Protein AF-A0A7J7Y065-F1 (afdb_monomer)

Foldseek 3Di:
DVLLVLLLCCLPPLVLLVCLVVVQVVCCVVVVNDPVQPPRCSSDDPPPPDSVVVSVVSVVVVVPDPDDPVSVVVSVVSNVVSVVVVVVVVVVVVVVVVVVVVCCVPVVDDDCPVPDDLVPDPPDPPPDDDDDDDDDCPVVVVVVVVCPPPVNVVVVVVVVVVVVVVVVVVVD

Solvent-accessible surface area (backbone atoms only — not comparable to full-atom values): 10387 Å² total; per-residue (Å²): 108,80,58,52,49,52,19,48,49,48,59,49,55,56,45,46,64,70,44,18,69,59,51,38,54,50,48,29,62,77,70,69,41,58,90,90,36,67,97,42,56,90,43,57,59,90,92,50,94,47,53,68,60,50,52,51,52,52,51,52,57,60,69,67,55,95,68,57,69,74,57,54,52,50,28,53,54,43,28,51,51,47,52,51,53,52,50,52,54,52,53,52,51,51,51,52,52,53,50,54,56,49,50,44,69,74,67,69,54,77,79,79,81,82,78,65,67,66,88,72,42,95,81,57,77,74,80,86,81,84,90,82,91,81,88,75,94,49,74,66,60,56,52,52,60,53,56,68,34,70,75,47,44,53,53,51,54,53,50,51,52,50,50,53,51,52,50,55,60,73,76,105

Radius of gyration: 29.71 Å; Cα contacts (8 Å, |Δi|>4): 57; chains: 1; bounding box: 53×79×59 Å

Nearest PDB structures (foldseek):
  2qpp-assembly1_B  TM=9.972E-01  e=5.910E-10  Homo sapiens
  5uc9-assembly2_B  TM=1.003E+00  e=1.795E-09  Homo sapiens
  4g7l-assembly1_A  TM=9.722E-01  e=1.586E-06  Rattus norvegicus
  4mec-assembly5_E  TM=9.754E-01  e=1.681E-06  Rattus norvegicus
  5btq-assembly2_B  TM=9.591E-01  e=2.684E-06  Homo sapiens

Organism: Myotis myotis (NCBI:txid51298)

Mean predicted aligned error: 16.59 Å

Structure (mmCIF, N/CA/C/O backbone):
data_AF-A0A7J7Y065-F1
#
_entry.id   AF-A0A7J7Y065-F1
#
loop_
_atom_site.group_PDB
_atom_site.id
_atom_site.type_symbol
_atom_site.label_atom_id
_atom_site.label_alt_id
_atom_site.label_comp_id
_atom_site.label_asym_id
_atom_site.label_entity_id
_atom_site.label_seq_id
_atom_site.pdbx_PDB_ins_code
_atom_site.Cartn_x
_atom_site.Cartn_y
_atom_site.Cartn_z
_atom_site.occupancy
_atom_site.B_iso_or_equiv
_atom_site.auth_seq_id
_atom_site.auth_comp_id
_atom_site.auth_asym_id
_atom_site.auth_atom_id
_atom_site.pdbx_PDB_model_num
ATOM 1 N N . MET A 1 1 ? -3.553 -9.446 17.910 1.00 61.00 1 MET A N 1
ATOM 2 C CA . MET A 1 1 ? -3.435 -10.237 16.669 1.00 61.00 1 MET A CA 1
ATOM 3 C C . MET A 1 1 ? -4.481 -9.870 15.613 1.00 61.00 1 MET A C 1
ATOM 5 O O . MET A 1 1 ? -4.131 -9.108 14.726 1.00 61.00 1 MET A O 1
ATOM 9 N N . LEU A 1 2 ? -5.754 -10.307 15.683 1.00 72.25 2 LEU A N 1
ATOM 10 C CA . LEU A 1 2 ? -6.729 -10.015 14.602 1.00 72.25 2 LEU A CA 1
ATOM 11 C C . LEU A 1 2 ? -6.994 -8.504 14.406 1.00 72.25 2 LEU A C 1
ATOM 13 O O . LEU A 1 2 ? -7.224 -8.049 13.292 1.00 72.25 2 LEU A O 1
ATOM 17 N N . MET A 1 3 ? -6.921 -7.719 15.486 1.00 79.56 3 MET A N 1
ATOM 18 C CA . MET A 1 3 ? -7.194 -6.275 15.447 1.00 79.56 3 MET A CA 1
ATOM 19 C C . MET A 1 3 ? -5.999 -5.429 14.989 1.00 79.56 3 MET A C 1
ATOM 21 O O . MET A 1 3 ? -6.186 -4.379 14.390 1.00 79.56 3 MET A O 1
ATOM 25 N N . GLU A 1 4 ? -4.766 -5.886 15.193 1.00 85.06 4 GLU A N 1
ATOM 26 C CA . GLU A 1 4 ? -3.601 -5.220 14.590 1.00 85.06 4 GLU A CA 1
ATOM 27 C C . GLU A 1 4 ? -3.619 -5.438 13.075 1.00 85.06 4 GLU A C 1
ATOM 29 O O . GLU A 1 4 ? -3.376 -4.516 12.304 1.00 85.06 4 GLU A O 1
ATOM 34 N N . LEU A 1 5 ? -4.036 -6.628 12.631 1.00 93.00 5 LEU A N 1
ATOM 35 C CA . LEU A 1 5 ? -4.138 -6.943 11.211 1.00 93.00 5 LEU A CA 1
ATOM 36 C C . LEU A 1 5 ? -5.071 -5.987 10.453 1.00 93.00 5 LEU A C 1
ATOM 38 O O . LEU A 1 5 ? -4.740 -5.588 9.337 1.00 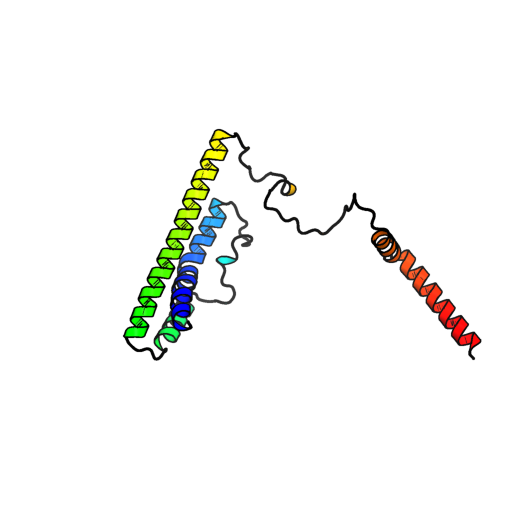93.00 5 LEU A O 1
ATOM 42 N N . VAL A 1 6 ? -6.205 -5.576 11.044 1.00 94.19 6 VAL A N 1
ATOM 43 C CA . VAL A 1 6 ? -7.111 -4.621 10.379 1.00 94.19 6 VAL A CA 1
ATOM 44 C C . VAL A 1 6 ? -6.475 -3.237 10.221 1.00 94.19 6 VAL A C 1
ATOM 46 O O . VAL A 1 6 ? -6.718 -2.587 9.206 1.00 94.19 6 VAL A O 1
ATOM 49 N N . ALA A 1 7 ? -5.623 -2.811 11.160 1.00 95.75 7 ALA A N 1
ATOM 50 C CA . ALA A 1 7 ? -4.886 -1.553 11.055 1.00 95.75 7 ALA A CA 1
ATOM 51 C C . ALA A 1 7 ? -3.918 -1.579 9.860 1.00 95.75 7 ALA A C 1
ATOM 53 O O . ALA A 1 7 ? -3.981 -0.713 8.988 1.00 95.75 7 ALA A O 1
ATOM 54 N N . HIS A 1 8 ? -3.098 -2.630 9.761 1.00 96.75 8 HIS A N 1
ATOM 55 C CA . HIS A 1 8 ? -2.152 -2.824 8.653 1.00 96.75 8 HIS A CA 1
ATOM 56 C C . HIS A 1 8 ? -2.859 -2.953 7.298 1.00 96.75 8 HIS A C 1
ATOM 58 O O . HIS A 1 8 ? -2.487 -2.284 6.329 1.00 96.75 8 HIS A O 1
ATOM 64 N N . ALA A 1 9 ? -3.919 -3.764 7.234 1.00 96.50 9 ALA A N 1
ATOM 65 C CA . ALA A 1 9 ? -4.708 -3.954 6.020 1.00 96.50 9 ALA A CA 1
ATOM 66 C C . ALA A 1 9 ? -5.377 -2.648 5.564 1.00 96.50 9 ALA A C 1
ATOM 68 O O . ALA A 1 9 ? -5.360 -2.333 4.374 1.00 96.50 9 ALA A O 1
ATOM 69 N N . TYR A 1 10 ? -5.932 -1.866 6.497 1.00 96.19 10 TYR A N 1
ATOM 70 C CA . TYR A 1 10 ? -6.530 -0.570 6.182 1.00 96.19 10 TYR A CA 1
ATOM 71 C C . TYR A 1 10 ? -5.487 0.403 5.625 1.00 96.19 10 TYR A C 1
ATOM 73 O O . TYR A 1 10 ? -5.705 0.963 4.550 1.00 96.19 10 TYR A O 1
ATOM 81 N N . THR A 1 11 ? -4.349 0.562 6.309 1.00 95.94 11 THR A N 1
ATOM 82 C CA . THR A 1 11 ? -3.275 1.478 5.897 1.00 95.94 11 THR A CA 1
ATOM 83 C C . THR A 1 11 ? -2.762 1.163 4.490 1.00 95.94 11 THR A C 1
ATOM 85 O O . THR A 1 11 ? -2.614 2.074 3.677 1.00 95.94 11 THR A O 1
ATOM 88 N N . ARG A 1 12 ? -2.549 -0.117 4.160 1.00 96.12 12 ARG A N 1
ATOM 89 C CA . ARG A 1 12 ? -2.058 -0.532 2.836 1.00 96.12 12 ARG A CA 1
ATOM 90 C C . ARG A 1 12 ? -3.146 -0.482 1.761 1.00 96.12 12 ARG A C 1
ATOM 92 O O . ARG A 1 12 ? -3.054 0.320 0.833 1.00 96.12 12 ARG A O 1
ATOM 99 N N . TYR A 1 13 ? -4.209 -1.276 1.894 1.00 96.44 13 TYR A N 1
ATOM 100 C CA . TYR A 1 13 ? -5.160 -1.481 0.795 1.00 96.44 13 TYR A CA 1
ATOM 101 C C . TYR A 1 13 ? -6.018 -0.252 0.492 1.00 96.44 13 TYR A C 1
ATOM 103 O O . TYR A 1 13 ? -6.337 0.004 -0.670 1.00 96.44 13 TYR A O 1
ATOM 111 N N . MET A 1 14 ? -6.383 0.551 1.500 1.00 95.44 14 MET A N 1
ATOM 112 C CA . MET A 1 14 ? -7.115 1.796 1.231 1.00 95.44 14 MET A CA 1
ATOM 113 C C . MET A 1 14 ? -6.220 2.849 0.573 1.00 95.44 14 MET A C 1
ATOM 115 O O . MET A 1 14 ? -6.722 3.662 -0.211 1.00 95.44 14 MET A O 1
ATOM 119 N N . GLY A 1 15 ? -4.915 2.821 0.861 1.00 93.50 15 GLY A N 1
ATOM 120 C CA . GLY A 1 15 ? -3.907 3.626 0.177 1.00 93.50 15 GLY A CA 1
ATOM 121 C C . GLY A 1 15 ? -3.764 3.213 -1.287 1.00 93.50 15 GLY A C 1
ATOM 122 O O . GLY A 1 15 ? -3.925 4.049 -2.181 1.00 93.50 15 GLY A O 1
ATOM 123 N N . ASP A 1 16 ? -3.581 1.917 -1.542 1.00 95.12 16 ASP A N 1
ATOM 124 C CA . ASP A 1 16 ? -3.392 1.387 -2.894 1.00 95.12 16 ASP A CA 1
ATOM 125 C C . ASP A 1 16 ? -4.619 1.656 -3.791 1.00 95.12 16 ASP A C 1
ATOM 127 O O . ASP A 1 16 ? -4.480 2.140 -4.916 1.00 95.12 16 ASP A O 1
ATOM 131 N N . LEU A 1 17 ? -5.840 1.481 -3.265 1.00 95.06 17 LEU A N 1
ATOM 132 C CA . LEU A 1 17 ? -7.092 1.811 -3.967 1.00 95.06 17 LEU A CA 1
ATOM 133 C C . LEU A 1 17 ? -7.326 3.317 -4.169 1.00 95.06 17 LEU A C 1
ATOM 135 O O . LEU A 1 17 ? -8.237 3.714 -4.900 1.00 95.06 17 LEU A O 1
ATOM 139 N N . SER A 1 18 ? -6.570 4.180 -3.491 1.00 89.44 18 SER A N 1
ATOM 140 C CA . SER A 1 18 ? -6.692 5.635 -3.631 1.00 89.44 18 SER A CA 1
ATOM 141 C C . SER A 1 18 ? -5.664 6.215 -4.600 1.00 89.44 18 SER A C 1
ATOM 143 O O . SER A 1 18 ? -6.014 7.103 -5.372 1.00 89.44 18 SER A O 1
ATOM 145 N N . GLY A 1 19 ? -4.429 5.708 -4.587 1.00 86.31 19 GLY A N 1
ATOM 146 C CA . GLY A 1 19 ? -3.323 6.245 -5.389 1.00 86.31 19 GLY A CA 1
ATOM 147 C C . GLY A 1 19 ? -2.862 5.367 -6.553 1.00 86.31 19 GLY A C 1
ATOM 148 O O . GLY A 1 19 ? -2.162 5.866 -7.435 1.00 86.31 19 GLY A O 1
ATOM 149 N N . GLY A 1 20 ? -3.251 4.087 -6.599 1.00 86.25 20 GLY A N 1
ATOM 150 C CA . GLY A 1 20 ? -2.654 3.096 -7.500 1.00 86.25 20 GLY A CA 1
ATOM 151 C C . GLY A 1 20 ? -2.701 3.491 -8.975 1.00 86.25 20 GLY A C 1
ATOM 152 O O . GLY A 1 20 ? -1.687 3.429 -9.662 1.00 86.25 20 GLY A O 1
ATOM 153 N N . GLN A 1 21 ? -3.830 4.015 -9.458 1.00 86.06 21 GLN A N 1
ATOM 154 C CA . GLN A 1 21 ? -3.966 4.418 -10.865 1.00 86.06 21 GLN A CA 1
ATOM 155 C C . GLN A 1 21 ? -3.073 5.605 -11.251 1.00 86.06 21 GLN A C 1
ATOM 157 O O . GLN A 1 21 ? -2.599 5.682 -12.385 1.00 86.06 21 GLN A O 1
ATOM 162 N N . VAL A 1 22 ? -2.829 6.531 -10.321 1.00 91.19 22 VAL A N 1
ATOM 163 C CA . VAL A 1 22 ? -1.914 7.657 -10.548 1.00 91.19 22 VAL A CA 1
ATOM 164 C C . VAL A 1 22 ? -0.476 7.147 -10.557 1.00 91.19 22 VAL A C 1
ATOM 166 O O . VAL A 1 22 ? 0.257 7.419 -11.507 1.00 91.19 22 VAL A O 1
ATOM 169 N N . LEU A 1 23 ? -0.096 6.347 -9.558 1.00 93.88 23 LEU A N 1
ATOM 170 C CA . LEU A 1 23 ? 1.251 5.782 -9.447 1.00 93.88 23 LEU A CA 1
ATOM 171 C C . LEU A 1 23 ? 1.601 4.875 -10.631 1.00 93.88 23 LEU A C 1
ATOM 173 O O . LEU A 1 23 ? 2.697 4.995 -11.171 1.00 93.88 23 LEU A O 1
ATOM 177 N N . LYS A 1 24 ? 0.653 4.063 -11.115 1.00 93.94 24 LYS A N 1
ATOM 178 C CA . LYS A 1 24 ? 0.801 3.263 -12.339 1.00 93.94 24 LYS A CA 1
ATOM 179 C C . LYS A 1 24 ? 1.231 4.126 -13.522 1.00 93.94 24 LYS A C 1
ATOM 181 O O . LYS A 1 24 ? 2.233 3.833 -14.168 1.00 93.94 24 LYS A O 1
ATOM 186 N N . LYS A 1 25 ? 0.496 5.211 -13.784 1.00 93.38 25 LYS A N 1
ATOM 187 C CA . LYS A 1 25 ? 0.773 6.118 -14.909 1.00 93.38 25 LYS A CA 1
ATOM 188 C C . LYS A 1 25 ? 2.117 6.826 -14.753 1.00 93.38 25 LYS A C 1
ATOM 190 O O . LYS A 1 25 ? 2.843 6.978 -15.734 1.00 93.38 25 LYS A O 1
ATOM 195 N N . VAL A 1 26 ? 2.452 7.248 -13.532 1.00 95.50 26 VAL A N 1
ATOM 196 C CA . VAL A 1 26 ? 3.744 7.877 -13.225 1.00 95.50 26 VAL A CA 1
ATOM 197 C C . VAL A 1 26 ? 4.888 6.898 -13.484 1.00 95.50 26 VAL A C 1
ATOM 199 O O . VAL A 1 26 ? 5.810 7.245 -14.218 1.00 95.50 26 VAL A O 1
ATOM 202 N N . ALA A 1 27 ? 4.799 5.669 -12.971 1.00 95.56 27 ALA A N 1
ATOM 203 C CA . ALA A 1 27 ? 5.811 4.635 -13.165 1.00 95.56 27 ALA A CA 1
ATOM 204 C C . ALA A 1 27 ? 5.972 4.263 -14.646 1.00 95.56 27 ALA A C 1
ATOM 206 O O . ALA A 1 27 ? 7.091 4.266 -15.156 1.00 95.56 27 ALA A O 1
ATOM 207 N N . GLN A 1 28 ? 4.865 4.032 -15.366 1.00 96.50 28 GLN A N 1
ATOM 208 C CA . GLN A 1 28 ? 4.902 3.729 -16.801 1.00 96.50 28 GLN A CA 1
ATOM 209 C C . GLN A 1 28 ? 5.611 4.822 -17.601 1.00 96.50 28 GLN A C 1
ATOM 211 O O . GLN A 1 28 ? 6.458 4.526 -18.442 1.00 96.50 28 GLN A O 1
ATOM 216 N N . ARG A 1 29 ? 5.315 6.093 -17.309 1.00 95.88 29 ARG A N 1
ATOM 217 C CA . ARG A 1 29 ? 5.946 7.229 -17.987 1.00 95.88 29 ARG A CA 1
ATOM 218 C C . ARG A 1 29 ? 7.422 7.380 -17.618 1.00 95.88 29 ARG A C 1
ATOM 220 O O . ARG A 1 29 ? 8.246 7.536 -18.515 1.00 95.88 29 ARG A O 1
ATOM 227 N N . ALA A 1 30 ? 7.747 7.377 -16.327 1.00 96.38 30 ALA A N 1
ATOM 228 C CA . ALA A 1 30 ? 9.101 7.634 -15.839 1.00 96.38 30 ALA A CA 1
ATOM 229 C C . ALA A 1 30 ? 10.084 6.533 -16.262 1.00 96.38 30 ALA A C 1
ATOM 231 O O . ALA A 1 30 ? 11.214 6.826 -16.644 1.00 96.38 30 ALA A O 1
ATOM 232 N N . LEU A 1 31 ? 9.626 5.278 -16.253 1.00 95.69 31 LEU A N 1
ATOM 233 C CA . LEU A 1 31 ? 10.444 4.097 -16.536 1.00 95.69 31 LEU A CA 1
ATOM 234 C C . LEU A 1 31 ? 10.251 3.548 -17.959 1.00 95.69 31 LEU A C 1
ATOM 236 O O . LEU A 1 31 ? 10.826 2.518 -18.296 1.00 95.69 31 LEU A O 1
ATOM 240 N N . LYS A 1 32 ? 9.460 4.228 -18.804 1.00 95.62 32 LYS A N 1
ATOM 241 C CA . LYS A 1 32 ? 9.130 3.816 -20.184 1.00 95.62 32 LYS A CA 1
ATOM 242 C C . LYS A 1 32 ? 8.567 2.387 -20.271 1.00 95.62 32 LYS A C 1
ATOM 244 O O . LYS A 1 32 ? 8.910 1.638 -21.185 1.00 95.62 32 LYS A O 1
ATOM 249 N N . LEU A 1 33 ? 7.715 2.007 -19.318 1.00 95.88 33 LEU A N 1
ATOM 250 C CA . LEU A 1 33 ? 7.098 0.678 -19.296 1.00 95.88 33 LEU A CA 1
ATOM 251 C C . LEU A 1 33 ? 5.947 0.582 -20.311 1.00 95.88 33 LEU A C 1
ATOM 253 O O . LEU A 1 33 ? 5.313 1.600 -20.616 1.00 95.88 33 LEU A O 1
ATOM 257 N N . PRO A 1 34 ? 5.640 -0.629 -20.811 1.00 93.38 34 PRO A N 1
ATOM 258 C CA . PRO A 1 34 ? 4.548 -0.836 -21.752 1.00 93.38 34 PRO A CA 1
ATOM 259 C C . PRO A 1 34 ? 3.187 -0.387 -21.200 1.00 93.38 34 PRO A C 1
ATOM 261 O O . PRO A 1 34 ? 2.874 -0.541 -20.013 1.00 93.38 34 PRO A O 1
ATOM 264 N N . SER A 1 35 ? 2.337 0.135 -22.087 1.00 90.94 35 SER A N 1
ATOM 265 C CA . SER A 1 35 ? 0.959 0.528 -21.758 1.00 90.94 35 SER A CA 1
ATOM 266 C C . SER A 1 35 ? 0.058 -0.667 -21.434 1.00 90.94 35 SER A C 1
ATOM 268 O O . SER A 1 35 ? -0.942 -0.499 -20.738 1.00 90.94 35 SER A O 1
ATOM 270 N N . THR A 1 36 ? 0.443 -1.861 -21.884 1.00 92.00 36 THR A N 1
ATOM 271 C CA . THR A 1 36 ? -0.192 -3.160 -21.627 1.00 92.00 36 THR A CA 1
ATOM 272 C C . THR A 1 36 ? -0.184 -3.559 -20.143 1.00 92.00 36 THR A C 1
ATOM 274 O O . THR A 1 36 ? -1.038 -4.332 -19.721 1.00 92.00 36 THR A O 1
ATOM 277 N N . GLY A 1 37 ? 0.669 -2.941 -19.312 1.00 89.50 37 GLY A N 1
ATOM 278 C CA . GLY A 1 37 ? 0.628 -3.055 -17.847 1.00 89.50 37 GLY A CA 1
ATOM 279 C C . GLY A 1 37 ? 1.710 -3.943 -17.230 1.00 89.50 37 GLY A C 1
ATOM 280 O O . GLY A 1 37 ? 1.824 -3.993 -16.002 1.00 89.50 37 GLY A O 1
ATOM 281 N N . GLU A 1 38 ? 2.547 -4.589 -18.041 1.00 94.44 38 GLU A N 1
ATOM 282 C CA . GLU A 1 38 ? 3.699 -5.359 -17.576 1.00 94.44 38 GLU A CA 1
ATOM 283 C C . GLU A 1 38 ? 4.605 -4.491 -16.690 1.00 94.44 38 GLU A C 1
ATOM 285 O O . GLU A 1 38 ? 4.866 -3.320 -16.970 1.00 94.44 38 GLU A O 1
ATOM 290 N N . GLY A 1 39 ? 5.046 -5.057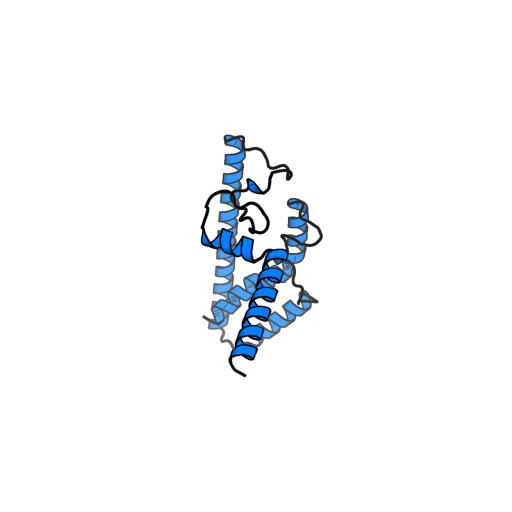 -15.566 1.00 94.44 39 GLY A N 1
ATOM 291 C CA . GLY A 1 39 ? 5.842 -4.340 -14.565 1.00 94.44 39 GLY A CA 1
ATOM 292 C C . GLY A 1 39 ? 5.049 -3.404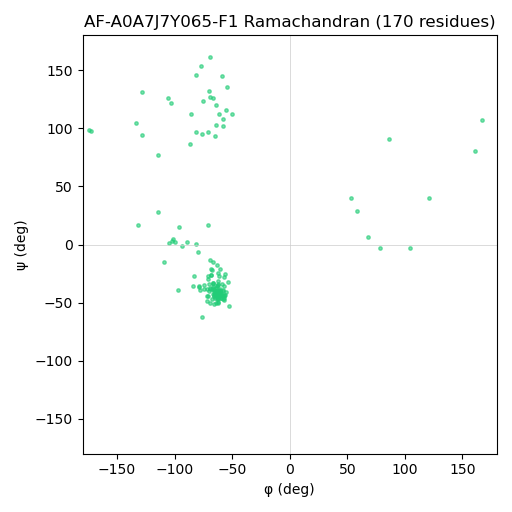 -13.644 1.00 94.44 39 GLY A C 1
ATOM 293 O O . GLY A 1 39 ? 5.633 -2.848 -12.722 1.00 94.44 39 GLY A O 1
ATOM 294 N N . THR A 1 40 ? 3.730 -3.241 -13.832 1.00 96.31 40 THR A N 1
ATOM 295 C CA . THR A 1 40 ? 2.888 -2.363 -12.984 1.00 96.31 40 THR A CA 1
ATOM 296 C C . THR A 1 40 ? 1.592 -3.011 -12.487 1.00 96.31 40 THR A C 1
ATOM 298 O O . THR A 1 40 ? 0.698 -2.314 -12.004 1.00 96.31 40 THR A O 1
ATOM 301 N N . GLN A 1 41 ? 1.492 -4.344 -12.549 1.00 95.50 41 GLN A N 1
ATOM 302 C CA . GLN A 1 41 ? 0.276 -5.079 -12.170 1.00 95.50 41 GLN A CA 1
ATOM 303 C C . GLN A 1 41 ? -0.114 -4.924 -10.699 1.00 95.50 41 GLN A C 1
ATOM 305 O O . GLN A 1 41 ? -1.292 -4.995 -10.375 1.00 95.50 41 GLN A O 1
ATOM 310 N N . PHE A 1 42 ? 0.842 -4.610 -9.820 1.00 95.94 42 PHE A N 1
ATOM 311 C CA . PHE A 1 42 ? 0.560 -4.273 -8.422 1.00 95.94 42 PHE A CA 1
ATOM 312 C C . PHE A 1 42 ? -0.482 -3.145 -8.269 1.00 95.94 42 PHE A C 1
ATOM 314 O O . PHE A 1 42 ? -1.267 -3.141 -7.328 1.00 95.94 42 PHE A O 1
ATOM 321 N N . TYR A 1 43 ? -0.523 -2.199 -9.210 1.00 95.19 43 TYR A N 1
ATOM 322 C CA . TYR A 1 43 ? -1.456 -1.072 -9.178 1.00 95.19 43 TYR A CA 1
ATOM 323 C C . TYR A 1 43 ? -2.801 -1.354 -9.872 1.00 95.19 43 TYR A C 1
ATOM 325 O O . TYR A 1 43 ? -3.632 -0.447 -9.992 1.00 95.19 43 TYR A O 1
ATOM 333 N N . LEU A 1 44 ? -3.006 -2.571 -10.386 1.00 91.88 44 LEU A N 1
ATOM 334 C CA . LEU A 1 44 ? -4.213 -2.978 -11.096 1.00 91.88 44 LEU A CA 1
ATOM 335 C C . LEU A 1 44 ? -5.068 -3.901 -10.217 1.00 91.88 44 LEU A C 1
ATOM 337 O O . LEU A 1 44 ? -4.612 -4.937 -9.749 1.00 91.88 44 LEU A O 1
ATOM 341 N N . PHE A 1 45 ? -6.336 -3.531 -10.038 1.00 94.19 45 PHE A N 1
ATOM 342 C CA . PHE A 1 45 ? -7.310 -4.291 -9.255 1.00 94.19 45 PHE A CA 1
ATOM 343 C C . PHE A 1 45 ? -8.411 -4.823 -10.176 1.00 94.19 45 PHE A C 1
ATOM 345 O O . PHE A 1 45 ? -9.499 -4.261 -10.229 1.00 94.19 45 PHE A O 1
ATOM 352 N N . GLU A 1 46 ? -8.120 -5.889 -10.924 1.00 93.19 46 GLU A N 1
ATOM 353 C CA . GLU A 1 46 ? -9.028 -6.436 -11.954 1.00 93.19 46 GLU A CA 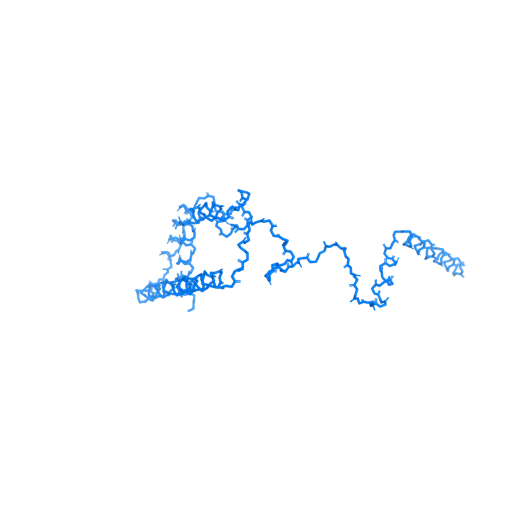1
ATOM 354 C C . GLU A 1 46 ? -10.374 -6.912 -11.391 1.00 93.19 46 GLU A C 1
ATOM 356 O O . GLU A 1 46 ? -11.384 -6.867 -12.079 1.00 93.19 46 GLU A O 1
ATOM 361 N N . ASN A 1 47 ? -10.396 -7.302 -10.115 1.00 95.62 47 ASN A N 1
ATOM 362 C CA . ASN A 1 47 ? -11.591 -7.787 -9.421 1.00 95.62 47 ASN A CA 1
ATOM 363 C C . ASN A 1 47 ? -12.308 -6.690 -8.611 1.00 95.62 47 ASN A C 1
ATOM 365 O O . ASN A 1 47 ? -13.097 -6.996 -7.715 1.00 95.62 47 ASN A O 1
ATOM 369 N N . VAL A 1 48 ? -11.992 -5.413 -8.855 1.00 94.88 48 VAL A N 1
ATOM 370 C CA . VAL A 1 48 ? -12.620 -4.266 -8.187 1.00 94.88 48 VAL A CA 1
ATOM 371 C C . VAL A 1 48 ? -13.110 -3.274 -9.237 1.00 94.88 48 VAL A C 1
ATOM 373 O O . VAL A 1 48 ? -12.376 -2.382 -9.656 1.00 94.88 48 VAL A O 1
ATOM 376 N N . ASP A 1 49 ? -14.386 -3.388 -9.608 1.00 93.62 49 ASP A N 1
ATOM 377 C CA . ASP A 1 49 ? -14.994 -2.563 -10.663 1.00 93.62 49 ASP A CA 1
ATOM 378 C C . ASP A 1 49 ? -14.979 -1.064 -10.334 1.00 93.62 49 ASP A C 1
ATOM 380 O O . ASP A 1 49 ? -14.686 -0.215 -11.176 1.00 93.62 49 ASP A O 1
ATOM 384 N N . ASN A 1 50 ? -15.303 -0.717 -9.084 1.00 94.50 50 ASN A N 1
ATOM 385 C CA . ASN A 1 50 ? -15.346 0.664 -8.620 1.00 94.50 50 ASN A CA 1
ATOM 386 C C . ASN A 1 50 ? -14.625 0.814 -7.277 1.00 94.50 50 ASN A C 1
ATOM 388 O O . ASN A 1 50 ? -15.156 0.486 -6.213 1.00 94.50 50 ASN A O 1
ATOM 392 N N . ALA A 1 51 ? -13.419 1.385 -7.322 1.00 93.62 51 ALA A N 1
ATOM 393 C CA . ALA A 1 51 ? -12.581 1.577 -6.142 1.00 93.62 51 ALA A CA 1
ATOM 394 C C . ALA A 1 51 ? -13.250 2.437 -5.055 1.00 93.62 51 ALA A C 1
ATOM 396 O O . ALA A 1 51 ? -13.045 2.207 -3.864 1.00 93.62 51 ALA A O 1
ATOM 397 N N . GLN A 1 52 ? -14.058 3.435 -5.425 1.00 94.50 52 GLN A N 1
ATOM 398 C CA . GLN A 1 52 ? -14.723 4.293 -4.445 1.00 94.50 52 GLN A CA 1
ATOM 399 C C . GLN A 1 52 ? -15.839 3.550 -3.708 1.00 94.50 52 GLN A C 1
ATOM 401 O O . GLN A 1 52 ? -15.896 3.625 -2.478 1.00 94.50 52 GLN A O 1
ATOM 406 N N . GLN A 1 53 ? -16.663 2.793 -4.434 1.00 97.06 53 GLN A N 1
ATOM 407 C CA . GLN A 1 53 ? -17.697 1.946 -3.837 1.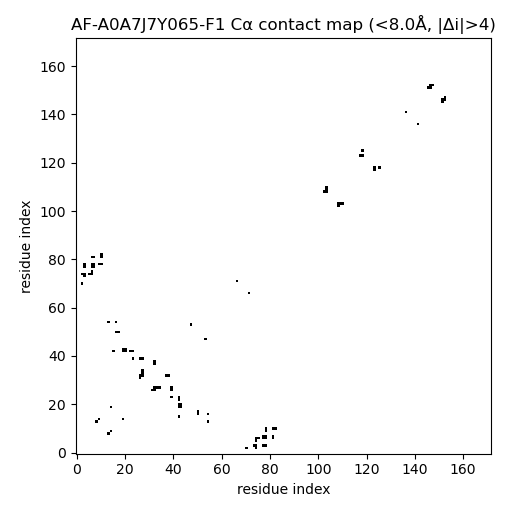00 97.06 53 GLN A CA 1
ATOM 408 C C . GLN A 1 53 ? -17.073 0.855 -2.960 1.00 97.06 53 GLN A C 1
ATOM 410 O O . GLN A 1 53 ? -17.509 0.656 -1.827 1.00 97.06 53 GLN A O 1
ATOM 415 N N . PHE A 1 54 ? -15.988 0.220 -3.414 1.00 97.06 54 PHE A N 1
ATOM 416 C CA . PHE A 1 54 ? -15.287 -0.789 -2.619 1.00 97.06 54 PHE A CA 1
ATOM 417 C C . PHE A 1 54 ? -14.711 -0.210 -1.320 1.00 97.06 54 PHE A C 1
ATOM 419 O O . PHE A 1 54 ? -14.868 -0.802 -0.255 1.00 97.06 54 PHE A O 1
ATOM 426 N N . LYS A 1 55 ? -14.111 0.989 -1.358 1.00 96.06 55 LYS A N 1
ATOM 427 C CA . LYS A 1 55 ? -13.631 1.676 -0.144 1.00 96.06 55 LYS A CA 1
ATOM 428 C C . LYS A 1 55 ? -14.765 1.989 0.834 1.00 96.06 55 LYS A C 1
ATOM 430 O O . LYS A 1 55 ? -14.581 1.867 2.043 1.00 96.06 55 LYS A O 1
ATOM 435 N N . GLN A 1 56 ? -15.930 2.407 0.338 1.00 97.69 56 GLN A N 1
ATOM 436 C CA . GLN A 1 56 ? -17.105 2.637 1.185 1.00 97.69 56 GLN A CA 1
ATOM 437 C C . GLN A 1 56 ? -17.591 1.331 1.822 1.00 97.69 56 GLN A C 1
ATOM 439 O O . GLN A 1 56 ? -17.795 1.288 3.035 1.00 97.69 56 GLN A O 1
ATOM 444 N N . PHE A 1 57 ? -17.691 0.261 1.032 1.00 97.38 57 PHE A N 1
ATOM 445 C CA . PHE A 1 57 ? -18.035 -1.074 1.513 1.00 97.38 57 PHE A CA 1
ATOM 446 C C . PHE A 1 57 ? -17.060 -1.566 2.593 1.00 97.38 57 PHE A C 1
ATOM 448 O O . PHE A 1 57 ? -17.489 -1.993 3.664 1.00 97.38 57 PHE A O 1
ATOM 455 N N . TYR A 1 58 ? -15.753 -1.438 2.358 1.00 97.31 58 TYR A N 1
ATOM 456 C CA . TYR A 1 58 ? -14.716 -1.844 3.305 1.00 97.31 58 TYR A CA 1
ATOM 457 C C . TYR A 1 58 ? -14.834 -1.090 4.639 1.00 97.31 58 TYR A C 1
ATOM 459 O O . TYR A 1 58 ? -14.841 -1.705 5.706 1.00 97.31 58 TYR A O 1
ATOM 467 N N . ARG A 1 59 ? -15.020 0.238 4.595 1.00 96.75 59 ARG A N 1
ATOM 468 C CA . ARG A 1 59 ? -15.241 1.059 5.801 1.00 96.75 59 ARG A CA 1
ATOM 469 C C . ARG A 1 59 ? -16.506 0.657 6.553 1.00 96.75 59 ARG A C 1
ATOM 471 O O . ARG A 1 59 ? -16.476 0.576 7.775 1.00 96.75 59 ARG A O 1
ATOM 478 N N . ALA A 1 60 ? -17.598 0.373 5.844 1.00 97.62 60 ALA A N 1
ATOM 479 C CA . ALA A 1 60 ? -18.832 -0.090 6.471 1.00 97.62 60 ALA A CA 1
ATOM 480 C C . ALA A 1 60 ? -18.627 -1.425 7.209 1.00 97.62 60 ALA A C 1
ATOM 482 O O . ALA A 1 60 ? -19.092 -1.577 8.336 1.00 97.62 60 ALA A O 1
ATOM 483 N N . ARG A 1 61 ? -17.873 -2.366 6.620 1.00 96.12 61 ARG A N 1
ATOM 484 C CA . ARG A 1 61 ? -17.526 -3.643 7.267 1.00 96.12 61 ARG A CA 1
ATOM 485 C C . ARG A 1 61 ? -16.657 -3.460 8.506 1.00 96.12 61 ARG A C 1
ATOM 487 O O . ARG A 1 61 ? -16.922 -4.103 9.514 1.00 96.12 61 ARG A O 1
ATOM 494 N N . MET A 1 62 ? -15.675 -2.563 8.457 1.00 94.50 62 MET A N 1
ATOM 495 C CA . MET A 1 62 ? -14.868 -2.228 9.634 1.00 94.50 62 MET A CA 1
ATOM 496 C C . MET A 1 62 ? -15.700 -1.593 10.750 1.00 94.50 62 MET A C 1
ATOM 498 O O . MET A 1 62 ? -15.551 -1.960 11.910 1.00 94.50 62 MET A O 1
ATOM 502 N N . ASN A 1 63 ? -16.599 -0.671 10.404 1.00 94.81 63 ASN A N 1
ATOM 503 C CA . ASN A 1 63 ? -17.454 0.008 11.378 1.00 94.81 63 ASN A CA 1
ATOM 504 C C . ASN A 1 63 ? -18.478 -0.928 12.037 1.00 94.81 63 ASN A C 1
ATOM 506 O O . ASN A 1 63 ? -18.958 -0.618 13.123 1.00 94.81 63 ASN A O 1
ATOM 510 N N . ALA A 1 64 ? -18.807 -2.053 11.398 1.00 95.69 64 ALA A N 1
ATOM 511 C CA . ALA A 1 64 ? -19.703 -3.071 11.941 1.00 95.69 64 ALA A CA 1
ATOM 512 C C . ALA A 1 64 ? -19.030 -4.005 12.966 1.00 95.69 64 ALA A C 1
ATOM 514 O O . ALA A 1 64 ? -19.711 -4.839 13.559 1.00 95.69 64 ALA A O 1
ATOM 515 N N . LEU A 1 65 ? -17.710 -3.901 13.170 1.00 91.62 65 LEU A N 1
ATOM 516 C CA . LEU A 1 65 ? -17.010 -4.670 14.197 1.00 91.62 65 LEU A CA 1
ATOM 517 C C . LEU A 1 65 ? -17.419 -4.180 15.592 1.00 91.62 65 LEU A C 1
ATOM 519 O O . LEU A 1 65 ? -17.300 -2.992 15.905 1.00 91.62 65 LEU A O 1
ATOM 523 N N . ASP A 1 66 ? -17.848 -5.109 16.444 1.00 93.50 66 ASP A N 1
ATOM 524 C CA . ASP A 1 66 ? -18.175 -4.817 17.837 1.00 93.50 66 ASP A CA 1
ATOM 525 C C . ASP A 1 66 ? -16.891 -4.648 18.662 1.00 93.50 66 ASP A C 1
ATOM 527 O O . ASP A 1 66 ? -16.249 -5.613 19.081 1.00 93.50 66 ASP A O 1
ATOM 531 N N . LEU A 1 67 ? -16.464 -3.393 18.817 1.00 91.94 67 LEU A N 1
ATOM 532 C CA . LEU A 1 67 ? -15.207 -3.018 19.458 1.00 91.94 67 LEU A CA 1
ATOM 533 C C . LEU A 1 67 ? -15.446 -1.966 20.538 1.00 91.94 67 LEU A C 1
ATOM 535 O O . LEU A 1 67 ? -16.044 -0.913 20.291 1.00 91.94 67 LEU A O 1
ATOM 539 N N . ASN A 1 68 ? -14.874 -2.200 21.718 1.00 94.50 68 ASN A N 1
ATOM 540 C CA . ASN A 1 68 ? -14.804 -1.185 22.764 1.00 94.50 68 ASN A CA 1
ATOM 541 C C . ASN A 1 68 ? -13.836 -0.047 22.387 1.00 94.50 68 ASN A C 1
ATOM 543 O O . ASN A 1 68 ? -12.965 -0.197 21.525 1.00 94.50 68 ASN A O 1
ATOM 547 N N . LEU A 1 69 ? -13.973 1.095 23.067 1.00 95.00 69 LEU A N 1
ATOM 548 C CA . LEU A 1 69 ? -13.188 2.301 22.788 1.00 95.00 69 LEU A CA 1
ATOM 549 C C . LEU A 1 69 ? -11.673 2.055 22.878 1.00 95.00 69 LEU A C 1
ATOM 551 O O . LEU A 1 69 ? -10.948 2.385 21.947 1.00 95.00 69 LEU A O 1
ATOM 555 N N . LYS A 1 70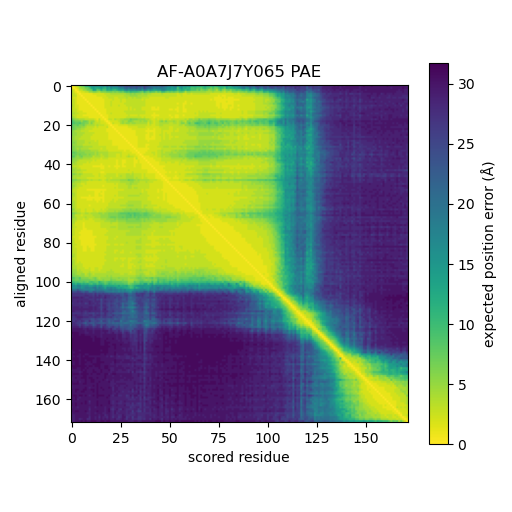 ? -11.219 1.363 23.928 1.00 95.31 70 LYS A N 1
ATOM 556 C CA . LYS A 1 70 ? -9.803 1.012 24.128 1.00 95.31 70 LYS A CA 1
ATOM 557 C C . LYS A 1 70 ? -9.217 0.220 22.955 1.00 95.31 70 LYS A C 1
ATOM 559 O O . LYS A 1 70 ? -8.049 0.369 22.614 1.00 95.31 70 LYS A O 1
ATOM 564 N N . THR A 1 71 ? -10.007 -0.654 22.337 1.00 94.06 71 THR A N 1
ATOM 565 C CA . THR A 1 71 ? -9.564 -1.439 21.176 1.00 94.06 71 THR A CA 1
ATOM 566 C C . THR A 1 71 ? -9.500 -0.574 19.924 1.00 94.06 71 THR A C 1
ATOM 568 O O . THR A 1 71 ? -8.558 -0.710 19.150 1.00 94.06 71 THR A O 1
ATOM 571 N N . LYS A 1 72 ? -10.448 0.354 19.743 1.00 94.81 72 LYS A N 1
ATOM 572 C CA . LYS A 1 72 ? -10.409 1.328 18.641 1.00 94.81 72 LYS A CA 1
ATOM 573 C C . LYS A 1 72 ? -9.169 2.219 18.726 1.00 94.81 72 LYS A C 1
ATOM 575 O O . LYS A 1 72 ? -8.500 2.405 17.717 1.00 94.81 72 LYS A O 1
ATOM 580 N N . GLU A 1 73 ? -8.822 2.696 19.919 1.00 96.25 73 GLU A N 1
ATOM 581 C CA . GLU A 1 73 ? -7.602 3.483 20.154 1.00 96.25 73 GLU A CA 1
ATOM 582 C C . GLU A 1 73 ? -6.340 2.699 19.778 1.00 96.25 73 GLU A C 1
ATOM 584 O O . GLU A 1 73 ? -5.512 3.206 19.027 1.00 96.25 73 GLU A O 1
ATOM 589 N N . LYS A 1 74 ? -6.241 1.430 20.196 1.00 95.81 74 LYS A N 1
ATOM 590 C CA . LYS A 1 74 ? -5.124 0.551 19.811 1.00 95.81 74 LYS A CA 1
ATOM 591 C C . LYS A 1 74 ? -5.018 0.334 18.302 1.00 95.81 74 LYS A C 1
ATOM 593 O O . LYS A 1 74 ? -3.916 0.267 17.776 1.00 95.81 74 LYS A O 1
ATOM 598 N N . ILE A 1 75 ? -6.145 0.214 17.600 1.00 95.94 75 ILE A N 1
ATOM 599 C CA . ILE A 1 75 ? -6.152 0.082 16.134 1.00 95.94 75 ILE A CA 1
ATOM 600 C C . ILE A 1 75 ? -5.602 1.353 15.483 1.00 95.94 75 ILE A C 1
ATOM 602 O O . ILE A 1 75 ? -4.825 1.264 14.537 1.00 95.94 75 ILE A O 1
ATOM 606 N N . VAL A 1 76 ? -5.986 2.529 15.984 1.00 96.69 76 VAL A N 1
ATOM 607 C CA . VAL A 1 76 ? -5.482 3.813 15.476 1.00 96.69 76 VAL A CA 1
ATOM 608 C C . VAL A 1 76 ? -3.986 3.966 15.760 1.00 96.69 76 VAL A C 1
ATOM 610 O O . VAL A 1 76 ? -3.236 4.352 14.866 1.00 96.69 76 VAL A O 1
ATOM 613 N N . GLU A 1 77 ? -3.537 3.622 16.967 1.00 97.44 77 GLU A N 1
ATOM 614 C CA . GLU A 1 77 ? -2.117 3.617 17.331 1.00 97.44 77 GLU A CA 1
ATOM 615 C C . GLU A 1 77 ? -1.308 2.692 16.412 1.00 97.44 77 GLU A C 1
ATOM 617 O O . GLU A 1 77 ? -0.295 3.102 15.845 1.00 97.44 77 GLU A O 1
ATOM 622 N N . GLU A 1 78 ? -1.791 1.471 16.182 1.00 97.56 78 GLU A N 1
ATOM 623 C CA . GLU A 1 78 ? -1.127 0.517 15.296 1.00 97.56 78 GLU A CA 1
ATOM 624 C C . GLU A 1 78 ? -1.142 0.974 13.830 1.00 97.56 78 GLU A C 1
ATOM 626 O O . GLU A 1 78 ? -0.166 0.770 13.112 1.00 97.56 78 GLU A O 1
ATOM 631 N N . ALA A 1 79 ? -2.199 1.655 13.377 1.00 97.25 79 ALA A N 1
ATOM 632 C CA . ALA A 1 79 ? -2.240 2.231 12.035 1.00 97.25 79 ALA A CA 1
ATOM 633 C C . ALA A 1 79 ? -1.164 3.315 11.860 1.00 97.25 79 ALA A C 1
ATOM 635 O O . ALA A 1 79 ? -0.500 3.345 10.822 1.00 97.25 79 ALA A O 1
ATOM 636 N N . ASN A 1 80 ? -0.941 4.153 12.879 1.00 97.81 80 ASN A N 1
ATOM 637 C CA . ASN A 1 80 ? 0.146 5.136 12.880 1.00 97.81 80 ASN A CA 1
ATOM 638 C C . ASN A 1 80 ? 1.521 4.457 12.854 1.00 97.81 80 ASN A C 1
ATOM 640 O O . ASN A 1 80 ? 2.393 4.874 12.094 1.00 97.81 80 ASN A O 1
ATOM 644 N N . ARG A 1 81 ? 1.708 3.370 13.612 1.00 97.56 81 ARG A N 1
ATOM 645 C CA . ARG A 1 81 ? 2.941 2.566 13.552 1.00 97.56 81 ARG A CA 1
ATOM 646 C C . ARG A 1 81 ? 3.156 1.948 12.172 1.00 97.56 81 ARG A C 1
ATOM 648 O O . ARG A 1 81 ? 4.269 1.974 11.660 1.00 97.56 81 ARG A O 1
ATOM 655 N N . ALA A 1 82 ? 2.100 1.448 11.532 1.00 97.38 82 ALA A N 1
ATOM 656 C CA . ALA A 1 82 ? 2.173 0.960 10.159 1.00 97.38 82 ALA A CA 1
ATOM 657 C C . ALA A 1 82 ? 2.605 2.070 9.185 1.00 97.38 82 ALA A C 1
ATOM 659 O O . ALA A 1 82 ? 3.428 1.820 8.305 1.00 97.38 82 ALA A O 1
ATOM 660 N N . PHE A 1 83 ? 2.105 3.300 9.344 1.00 96.19 83 PHE A N 1
ATOM 661 C CA . PHE A 1 83 ? 2.573 4.452 8.563 1.00 96.19 83 PHE A CA 1
ATOM 662 C C . PHE A 1 83 ? 4.056 4.757 8.801 1.00 96.19 83 PHE A C 1
ATOM 664 O O . PHE A 1 83 ? 4.788 4.946 7.833 1.00 96.19 83 PHE A O 1
ATOM 671 N N . GLU A 1 84 ? 4.509 4.732 10.052 1.00 97.94 84 GLU A N 1
ATOM 672 C CA . GLU A 1 84 ? 5.919 4.928 10.405 1.00 97.94 84 GLU A CA 1
ATOM 673 C C . GLU A 1 84 ? 6.822 3.874 9.741 1.00 97.94 84 GLU A C 1
ATOM 675 O O . GLU A 1 84 ? 7.832 4.218 9.131 1.00 97.94 84 GLU A O 1
ATOM 680 N N . TYR A 1 85 ? 6.417 2.600 9.735 1.00 98.12 85 TYR A N 1
ATOM 681 C CA . TYR A 1 85 ? 7.149 1.560 9.003 1.00 98.12 85 TYR A CA 1
ATOM 682 C C . TYR A 1 85 ? 7.207 1.822 7.493 1.00 98.12 85 TYR A C 1
ATOM 684 O O . TYR A 1 85 ? 8.250 1.609 6.879 1.00 98.12 85 TYR A O 1
ATOM 692 N N . ASN A 1 86 ? 6.127 2.323 6.881 1.00 95.88 86 ASN A N 1
ATOM 693 C CA . ASN A 1 86 ? 6.169 2.712 5.466 1.00 95.88 86 ASN A CA 1
ATOM 694 C C . ASN A 1 86 ? 7.182 3.848 5.237 1.00 95.88 86 ASN A C 1
ATOM 696 O O . ASN A 1 86 ? 7.928 3.805 4.262 1.00 95.88 86 ASN A O 1
ATOM 700 N N . MET A 1 87 ? 7.245 4.836 6.136 1.00 96.88 87 MET A N 1
ATOM 701 C CA . MET A 1 87 ? 8.217 5.930 6.039 1.00 96.88 87 MET A CA 1
ATOM 702 C C . MET A 1 87 ? 9.657 5.440 6.163 1.00 96.88 87 MET A C 1
ATOM 704 O O . MET A 1 87 ? 10.511 5.878 5.397 1.00 96.88 87 MET A O 1
ATOM 708 N N . GLN A 1 88 ? 9.928 4.502 7.069 1.00 98.25 88 GLN A N 1
ATOM 709 C CA . GLN A 1 88 ? 11.257 3.903 7.210 1.00 98.25 88 GLN A CA 1
ATOM 710 C C . GLN A 1 88 ? 11.695 3.191 5.927 1.00 98.25 88 GLN A C 1
ATOM 712 O O . GLN A 1 88 ? 12.804 3.431 5.458 1.00 98.25 88 GLN A O 1
ATOM 717 N N . VAL A 1 89 ? 10.802 2.413 5.304 1.00 97.69 89 VAL A N 1
ATOM 718 C CA . VAL A 1 89 ? 11.074 1.774 4.006 1.00 97.69 89 VAL A CA 1
ATOM 719 C C . VAL A 1 89 ? 11.365 2.816 2.923 1.00 97.69 89 VAL A C 1
ATOM 721 O O . VAL A 1 89 ? 12.319 2.663 2.166 1.00 97.69 89 VAL A O 1
ATOM 724 N N . PHE A 1 90 ? 10.584 3.899 2.840 1.00 96.19 90 PHE A N 1
ATOM 725 C CA . PHE A 1 90 ? 10.848 4.955 1.856 1.00 96.19 90 PHE A CA 1
ATOM 726 C C . PHE A 1 90 ? 12.183 5.666 2.094 1.00 96.19 90 PHE A C 1
ATOM 728 O O . PHE A 1 90 ? 12.904 5.922 1.133 1.00 96.19 90 PHE A O 1
ATOM 735 N N . ASN A 1 91 ? 12.532 5.939 3.350 1.00 97.62 91 ASN A N 1
ATOM 736 C CA . ASN A 1 91 ? 13.811 6.549 3.704 1.00 97.62 91 ASN A CA 1
ATOM 737 C C . ASN A 1 91 ? 14.989 5.639 3.333 1.00 97.62 91 ASN A C 1
ATOM 739 O O . ASN A 1 91 ? 15.998 6.119 2.822 1.00 97.62 91 ASN A O 1
ATOM 743 N N . GLU A 1 92 ? 14.865 4.331 3.559 1.00 97.88 92 GLU A N 1
ATOM 744 C CA . GLU A 1 92 ? 15.888 3.357 3.171 1.00 97.88 92 GLU A CA 1
ATOM 745 C C . GLU A 1 92 ? 16.058 3.298 1.645 1.00 97.88 92 GLU A C 1
ATOM 747 O O . GLU A 1 92 ? 17.181 3.325 1.141 1.00 97.88 92 GLU A O 1
ATOM 752 N N . LEU A 1 93 ? 14.952 3.303 0.892 1.00 96.44 93 LEU A N 1
ATOM 753 C CA . LEU A 1 93 ? 14.986 3.335 -0.573 1.00 96.44 93 LEU A CA 1
ATOM 754 C C . LEU A 1 93 ? 15.604 4.628 -1.126 1.00 96.44 93 LEU A C 1
ATOM 756 O O . LEU A 1 93 ? 16.333 4.574 -2.115 1.00 96.44 93 LEU A O 1
ATOM 760 N N . ASP A 1 94 ? 15.347 5.777 -0.499 1.00 95.50 94 ASP A N 1
ATOM 761 C CA . ASP A 1 94 ? 15.942 7.063 -0.885 1.00 95.50 94 ASP A CA 1
ATOM 762 C C . ASP A 1 94 ? 17.464 7.083 -0.658 1.00 95.50 94 ASP A C 1
ATOM 764 O O . ASP A 1 94 ? 18.239 7.500 -1.527 1.00 95.50 94 ASP A O 1
ATOM 768 N N . GLN A 1 95 ? 17.913 6.538 0.476 1.00 95.56 95 GLN A N 1
ATOM 769 C CA . GLN A 1 95 ? 19.336 6.366 0.768 1.00 95.56 95 GLN A CA 1
ATOM 770 C C . GLN A 1 95 ? 20.001 5.419 -0.235 1.00 95.56 95 GLN A C 1
ATOM 772 O O . GLN A 1 95 ? 21.042 5.762 -0.799 1.00 95.56 95 GLN A O 1
ATOM 777 N N . ALA A 1 96 ? 19.385 4.267 -0.513 1.00 94.75 96 ALA A N 1
ATOM 778 C CA . ALA A 1 96 ? 19.883 3.319 -1.506 1.00 94.75 96 ALA A CA 1
ATOM 779 C C . ALA A 1 96 ? 19.967 3.954 -2.906 1.00 94.75 96 ALA A C 1
ATOM 781 O O . ALA A 1 96 ? 20.984 3.825 -3.586 1.00 94.75 96 ALA A O 1
ATOM 782 N N . GLY A 1 97 ? 18.941 4.707 -3.317 1.00 92.31 97 GLY A N 1
ATOM 783 C CA . GLY A 1 97 ? 18.940 5.444 -4.582 1.00 92.31 97 GLY A CA 1
ATOM 784 C C . GLY A 1 97 ? 20.060 6.485 -4.662 1.00 92.31 97 GLY A C 1
ATOM 785 O O . GLY A 1 97 ? 20.729 6.604 -5.690 1.00 92.31 97 GLY A O 1
ATOM 786 N N . SER A 1 98 ? 20.318 7.191 -3.561 1.00 92.50 98 SER A N 1
ATOM 787 C CA . SER A 1 98 ? 21.403 8.173 -3.462 1.00 92.50 98 SER A CA 1
ATOM 788 C C . SER A 1 98 ? 22.793 7.537 -3.546 1.00 92.50 98 SER A C 1
ATOM 790 O O . SER A 1 98 ? 23.699 8.132 -4.129 1.00 92.50 98 SER A O 1
ATOM 792 N N . LEU A 1 99 ? 22.984 6.342 -2.979 1.00 91.56 99 LEU A N 1
ATOM 793 C CA . LEU A 1 99 ? 24.243 5.598 -3.083 1.00 91.56 99 LEU A CA 1
ATOM 794 C C . LEU A 1 99 ? 24.499 5.129 -4.517 1.00 91.56 99 LEU A C 1
ATOM 796 O O . LEU A 1 99 ? 25.567 5.403 -5.058 1.00 91.56 99 LEU A O 1
ATOM 800 N N . LEU A 1 100 ? 23.492 4.541 -5.169 1.00 89.88 100 LEU A N 1
ATOM 801 C CA . LEU A 1 100 ? 23.586 4.136 -6.576 1.00 89.88 100 LEU A CA 1
ATOM 802 C C . LEU A 1 100 ? 23.920 5.323 -7.489 1.00 89.88 100 LEU A C 1
ATOM 804 O O . LEU A 1 100 ? 24.726 5.201 -8.409 1.00 89.88 100 LEU A O 1
ATOM 808 N N . ALA A 1 101 ? 23.337 6.496 -7.226 1.00 83.75 101 ALA A N 1
ATOM 809 C CA . ALA A 1 101 ? 23.650 7.705 -7.979 1.00 83.75 101 ALA A CA 1
ATOM 810 C C . ALA A 1 101 ? 25.120 8.137 -7.820 1.00 83.75 101 ALA A C 1
ATOM 812 O O . ALA A 1 101 ? 25.712 8.610 -8.788 1.00 83.75 101 ALA A O 1
ATOM 813 N N . LYS A 1 102 ? 25.719 7.959 -6.634 1.00 79.88 102 LYS A N 1
ATOM 814 C CA . LYS A 1 102 ? 27.141 8.256 -6.388 1.00 79.88 102 LYS A CA 1
ATOM 815 C C . LYS A 1 102 ? 28.062 7.254 -7.083 1.00 79.88 102 LYS A C 1
ATOM 817 O O . LYS A 1 102 ? 29.000 7.680 -7.747 1.00 79.88 102 LYS A O 1
ATOM 822 N N . GLU A 1 103 ? 27.756 5.958 -7.011 1.00 74.44 103 GLU A N 1
ATOM 823 C CA . GLU A 1 103 ? 28.534 4.904 -7.685 1.00 74.44 103 GLU A CA 1
ATOM 824 C C . GLU A 1 103 ? 28.575 5.101 -9.207 1.00 74.44 103 GLU A C 1
ATOM 826 O O . GLU A 1 103 ? 29.631 4.988 -9.825 1.00 74.44 103 GLU A O 1
ATOM 831 N N . ILE A 1 104 ? 27.448 5.477 -9.823 1.00 67.00 104 ILE A N 1
ATOM 832 C CA . ILE A 1 104 ? 27.389 5.769 -11.266 1.00 67.00 104 ILE A CA 1
ATOM 833 C C . ILE A 1 104 ? 28.297 6.954 -11.641 1.00 67.00 104 ILE A C 1
ATOM 835 O O . ILE A 1 104 ? 28.858 6.975 -12.738 1.00 67.00 104 ILE A O 1
ATOM 839 N N . VAL A 1 105 ? 28.440 7.939 -10.751 1.00 61.78 105 VAL A N 1
ATOM 840 C CA . VAL A 1 105 ? 29.271 9.130 -10.978 1.00 61.78 105 VAL A CA 1
ATOM 841 C C . VAL A 1 105 ? 30.759 8.836 -10.766 1.00 61.78 105 VAL A C 1
ATOM 843 O O . VAL A 1 105 ? 31.578 9.374 -11.509 1.00 61.78 105 VAL A O 1
ATOM 846 N N . GLU A 1 106 ? 31.115 7.989 -9.797 1.00 59.09 106 GLU A N 1
ATOM 847 C CA . GLU A 1 106 ? 32.516 7.687 -9.469 1.00 59.09 106 GLU A CA 1
ATOM 848 C C . GLU A 1 106 ? 33.135 6.591 -10.352 1.00 59.09 106 GLU A C 1
ATOM 850 O O . GLU A 1 106 ? 34.301 6.717 -10.722 1.00 59.09 106 GLU A O 1
ATOM 855 N N . ASP A 1 107 ? 32.375 5.565 -10.754 1.00 54.88 107 ASP A N 1
ATOM 856 C CA . ASP A 1 107 ? 32.933 4.367 -11.411 1.00 54.88 107 ASP A CA 1
ATOM 857 C C . ASP A 1 107 ? 32.734 4.336 -12.941 1.00 54.88 107 ASP A C 1
ATOM 859 O O . ASP A 1 107 ? 33.093 3.373 -13.621 1.00 54.88 107 ASP A O 1
ATOM 863 N N . GLY A 1 108 ? 32.142 5.388 -13.524 1.00 52.44 108 GLY A N 1
ATOM 864 C CA . GLY A 1 108 ? 31.920 5.475 -14.972 1.00 52.44 108 GLY A CA 1
ATOM 865 C C . GLY A 1 108 ? 31.076 4.322 -15.534 1.00 52.44 108 GLY A C 1
ATOM 866 O O . GLY A 1 108 ? 31.241 3.934 -16.694 1.00 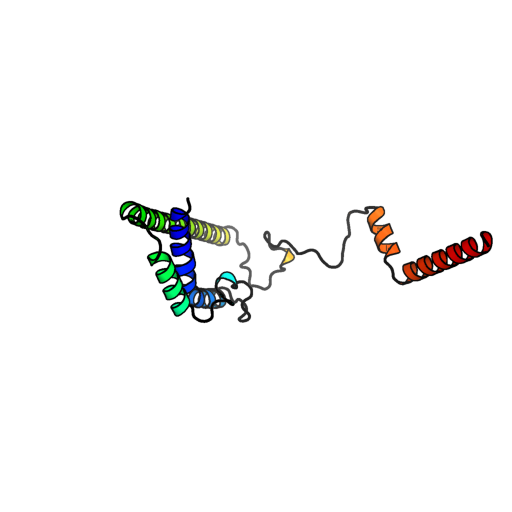52.44 108 GLY A O 1
ATOM 867 N N . LEU A 1 109 ? 30.184 3.747 -14.720 1.00 51.12 109 LEU A N 1
ATOM 868 C CA . LEU A 1 109 ? 29.353 2.618 -15.125 1.00 51.12 109 LEU A CA 1
ATOM 869 C C . LEU A 1 109 ? 28.373 3.074 -16.224 1.00 51.12 109 LEU A C 1
ATOM 871 O O . LEU A 1 109 ? 27.651 4.059 -16.036 1.00 51.12 109 LEU A O 1
ATOM 875 N N . PRO A 1 110 ? 28.323 2.404 -17.391 1.00 49.25 110 PRO A N 1
ATOM 876 C CA . PRO A 1 110 ? 27.557 2.899 -18.523 1.00 49.25 110 PRO A CA 1
ATOM 877 C C . PRO A 1 110 ? 26.067 2.936 -18.182 1.00 49.25 110 PRO A C 1
ATOM 879 O O . PRO A 1 110 ? 25.448 1.908 -17.906 1.00 49.25 110 PRO A O 1
ATOM 882 N N . VAL A 1 111 ? 25.485 4.136 -18.251 1.00 48.09 111 VAL A N 1
ATOM 883 C CA . VAL A 1 111 ? 24.042 4.371 -18.152 1.00 48.09 111 VAL A CA 1
ATOM 884 C C . VAL A 1 111 ? 23.327 3.421 -19.117 1.00 48.09 111 VAL A C 1
ATOM 886 O O . VAL A 1 111 ? 23.461 3.534 -20.339 1.00 48.09 111 VAL A O 1
ATOM 889 N N . HIS A 1 112 ? 22.576 2.460 -18.575 1.00 54.91 112 HIS A N 1
ATOM 890 C CA . HIS A 1 112 ? 21.823 1.501 -19.376 1.00 54.91 112 HIS A CA 1
ATOM 891 C C . HIS A 1 112 ? 20.751 2.244 -20.186 1.00 54.91 112 HIS A C 1
ATOM 893 O O . HIS A 1 112 ? 19.688 2.613 -19.699 1.00 54.91 112 HIS A O 1
ATOM 899 N N . ASN A 1 113 ? 21.018 2.431 -21.473 1.00 55.00 113 ASN A N 1
ATOM 900 C CA . ASN A 1 113 ? 20.158 3.090 -22.462 1.00 55.00 113 ASN A CA 1
ATOM 901 C C . ASN A 1 113 ? 18.902 2.279 -22.861 1.00 55.00 113 ASN A C 1
ATOM 903 O O . ASN A 1 113 ? 18.312 2.527 -23.913 1.00 55.00 113 ASN A O 1
ATOM 907 N N . GLY A 1 114 ? 18.520 1.272 -22.070 1.00 55.62 114 GLY A N 1
ATOM 908 C CA . GLY A 1 114 ? 17.437 0.339 -22.395 1.00 55.62 114 GLY A CA 1
ATOM 909 C C . GLY A 1 114 ? 17.723 -0.599 -23.579 1.00 55.62 114 GLY A C 1
ATOM 910 O O . GLY A 1 114 ? 16.831 -1.333 -23.984 1.00 55.62 114 GLY A O 1
ATOM 911 N N . LYS A 1 115 ? 18.947 -0.606 -24.133 1.00 55.31 115 LYS A N 1
ATOM 912 C CA . LYS A 1 115 ? 19.407 -1.523 -25.200 1.00 55.31 115 LYS A CA 1
ATOM 913 C C . LYS A 1 115 ? 20.523 -2.465 -24.724 1.00 55.31 115 LYS A C 1
ATOM 915 O O . LYS A 1 115 ? 21.384 -2.864 -25.504 1.00 55.31 115 LYS A O 1
ATOM 920 N N . GLY A 1 116 ? 20.554 -2.776 -23.430 1.00 58.78 116 GLY A N 1
ATOM 921 C CA . GLY A 1 116 ? 21.524 -3.710 -22.859 1.00 58.78 116 GLY A CA 1
ATOM 922 C C . GLY A 1 116 ? 21.110 -5.164 -23.067 1.00 58.78 116 GLY A C 1
ATOM 923 O O . GLY A 1 116 ? 19.923 -5.476 -23.027 1.00 58.78 116 GLY A O 1
ATOM 924 N N . ASP A 1 117 ? 22.083 -6.055 -23.258 1.00 61.22 117 ASP A N 1
ATOM 925 C CA . ASP A 1 117 ? 21.835 -7.500 -23.242 1.00 61.22 117 ASP A CA 1
ATOM 926 C C . ASP A 1 117 ? 21.308 -7.904 -21.859 1.00 61.22 117 ASP A C 1
ATOM 928 O O . ASP A 1 117 ? 22.027 -7.831 -20.863 1.00 61.22 117 ASP A O 1
ATOM 932 N N . VAL A 1 118 ? 20.040 -8.314 -21.805 1.00 59.66 118 VAL A N 1
ATOM 933 C CA . VAL A 1 118 ? 19.311 -8.670 -20.576 1.00 59.66 118 VAL A CA 1
ATOM 934 C C . VAL A 1 118 ? 20.031 -9.772 -19.784 1.00 59.66 118 VAL A C 1
ATOM 936 O O . VAL A 1 118 ? 19.950 -9.809 -18.560 1.00 59.66 118 VAL A O 1
ATOM 939 N N . ARG A 1 119 ? 20.833 -10.607 -20.461 1.00 61.06 119 ARG A N 1
ATOM 940 C CA . ARG A 1 119 ? 21.670 -11.657 -19.851 1.00 61.06 119 ARG A CA 1
ATOM 941 C C . ARG A 1 119 ? 22.805 -11.131 -18.968 1.00 61.06 119 ARG A C 1
ATOM 943 O O . ARG A 1 119 ? 23.385 -11.907 -18.220 1.00 61.06 119 ARG A O 1
ATOM 950 N N . LYS A 1 120 ? 23.143 -9.843 -19.060 1.00 61.53 120 LYS A N 1
ATOM 951 C CA . LYS A 1 120 ? 24.175 -9.198 -18.232 1.00 61.53 120 LYS A CA 1
ATOM 952 C C . LYS A 1 120 ? 23.615 -8.533 -16.974 1.00 61.53 120 LYS A C 1
ATOM 954 O O . LYS A 1 120 ? 24.383 -7.958 -16.211 1.00 61.53 120 LYS A O 1
ATOM 959 N N . CYS A 1 121 ? 22.301 -8.575 -16.754 1.00 52.72 121 CYS A N 1
ATOM 960 C CA . CYS A 1 121 ? 21.702 -7.993 -15.561 1.00 52.72 121 CYS A CA 1
ATOM 961 C C . CYS A 1 121 ? 21.960 -8.901 -14.338 1.00 52.72 121 CYS A C 1
ATOM 963 O O . CYS A 1 121 ? 21.537 -10.058 -14.362 1.00 52.72 121 CYS A O 1
ATOM 965 N N . PRO A 1 122 ? 22.579 -8.391 -13.251 1.00 54.88 122 PRO A N 1
ATOM 966 C CA . PRO A 1 122 ? 22.889 -9.178 -12.048 1.00 54.88 122 PRO A CA 1
ATOM 967 C C . PRO A 1 122 ? 21.660 -9.776 -11.349 1.00 54.88 122 PRO A C 1
ATOM 969 O O . PRO A 1 122 ? 21.780 -10.743 -10.604 1.00 54.88 122 PRO A O 1
ATOM 972 N N . TYR A 1 123 ? 20.479 -9.202 -11.597 1.00 51.62 123 TYR A N 1
ATOM 973 C CA . TYR A 1 123 ? 19.203 -9.597 -10.998 1.00 51.62 123 TYR A CA 1
ATOM 974 C C . TYR A 1 123 ? 18.294 -10.368 -11.962 1.00 51.62 123 TYR A C 1
ATOM 976 O O . TYR A 1 123 ? 17.176 -10.729 -11.596 1.00 51.62 123 TYR A O 1
ATOM 984 N N . TYR A 1 124 ? 18.738 -10.621 -13.197 1.00 48.38 124 TYR A N 1
ATOM 985 C CA . TYR A 1 124 ? 17.958 -11.405 -14.144 1.00 48.38 124 TYR A CA 1
ATOM 986 C C . TYR A 1 124 ? 18.157 -12.893 -13.869 1.00 48.38 124 TYR A C 1
ATOM 988 O O . TYR A 1 124 ? 19.102 -13.525 -14.341 1.00 48.38 124 TYR A O 1
ATOM 996 N N . THR A 1 125 ? 17.230 -13.477 -13.118 1.00 47.41 125 THR A N 1
ATOM 997 C CA . THR A 1 125 ? 17.023 -14.921 -13.127 1.00 47.41 125 THR A CA 1
ATOM 998 C C . THR A 1 125 ? 16.392 -15.285 -14.465 1.00 47.41 125 THR A C 1
ATOM 1000 O O . THR A 1 125 ? 15.188 -15.148 -14.678 1.00 47.41 125 THR A O 1
ATOM 1003 N N . ALA A 1 126 ? 17.226 -15.708 -15.415 1.00 50.00 126 ALA A N 1
ATOM 1004 C CA . ALA A 1 126 ? 16.739 -16.287 -16.654 1.00 50.00 126 ALA A CA 1
ATOM 1005 C C . ALA A 1 126 ? 15.823 -17.465 -16.305 1.00 50.00 126 ALA A C 1
ATOM 1007 O O . ALA A 1 126 ? 16.283 -18.462 -15.746 1.00 50.00 126 ALA A O 1
ATOM 1008 N N . ASN A 1 127 ? 14.537 -17.356 -16.644 1.00 45.47 127 ASN A N 1
ATOM 1009 C CA . ASN A 1 127 ? 13.700 -18.534 -16.808 1.00 45.47 127 ASN A CA 1
ATOM 1010 C C . ASN A 1 127 ? 14.385 -19.386 -17.882 1.00 45.47 127 ASN A C 1
ATOM 1012 O O . ASN A 1 127 ? 14.360 -19.056 -19.069 1.00 45.47 127 ASN A O 1
ATOM 1016 N N . GLN A 1 128 ? 15.086 -20.428 -17.439 1.00 46.09 128 GLN A N 1
ATOM 1017 C CA . GLN A 1 128 ? 15.556 -21.494 -18.302 1.00 46.09 128 GLN A CA 1
ATOM 1018 C C . GLN A 1 128 ? 14.329 -22.096 -18.974 1.00 46.09 128 GLN A C 1
ATOM 1020 O O . GLN A 1 128 ? 13.533 -22.749 -18.316 1.00 46.09 128 GLN A O 1
ATOM 1025 N N . ASP A 1 129 ? 14.171 -21.827 -20.266 1.00 41.00 129 ASP A N 1
ATOM 1026 C CA . ASP A 1 129 ? 13.777 -22.841 -21.237 1.00 41.00 129 ASP A CA 1
ATOM 1027 C C . ASP A 1 129 ? 13.859 -22.277 -22.655 1.00 41.00 129 ASP A C 1
ATOM 1029 O O . ASP A 1 129 ? 12.952 -21.609 -23.152 1.00 41.00 129 ASP A O 1
ATOM 1033 N N . LYS A 1 130 ? 14.974 -22.579 -23.326 1.00 37.81 130 LYS A N 1
ATOM 1034 C CA . LYS A 1 130 ? 15.006 -23.438 -24.523 1.00 37.81 130 LYS A CA 1
ATOM 1035 C C . LYS A 1 130 ? 16.362 -23.310 -25.212 1.00 37.81 130 LYS A C 1
ATOM 1037 O O . LYS A 1 130 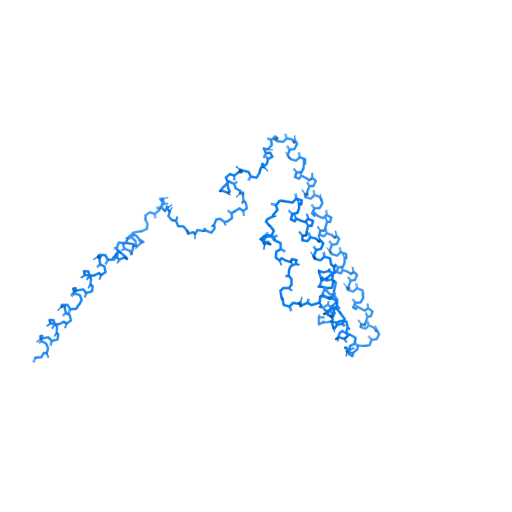? 16.643 -22.331 -25.890 1.00 37.81 130 LYS A O 1
ATOM 1042 N N . GLY A 1 131 ? 17.151 -24.374 -25.079 1.00 40.16 131 GLY A N 1
ATOM 1043 C CA . GLY A 1 131 ? 18.216 -24.712 -26.019 1.00 40.16 131 GLY A CA 1
ATOM 1044 C C . GLY A 1 131 ? 19.563 -24.048 -25.758 1.00 40.16 131 GLY A C 1
ATOM 1045 O O . GLY A 1 131 ? 19.836 -22.986 -26.297 1.00 40.16 131 GLY A O 1
ATOM 1046 N N . ALA A 1 132 ? 20.406 -24.727 -24.979 1.00 32.47 132 ALA A N 1
ATOM 1047 C CA . ALA A 1 132 ? 21.840 -24.942 -25.232 1.00 32.47 132 ALA A CA 1
ATOM 1048 C C . ALA A 1 132 ? 22.508 -25.325 -23.905 1.00 32.47 132 ALA A C 1
ATOM 1050 O O . ALA A 1 132 ? 23.081 -24.499 -23.201 1.00 32.47 132 ALA A O 1
ATOM 1051 N N . LEU A 1 133 ? 22.375 -26.600 -23.542 1.00 35.59 133 LEU A N 1
ATOM 1052 C CA . LEU A 1 133 ? 23.127 -27.205 -22.453 1.00 35.59 133 LEU A CA 1
ATOM 1053 C C . LEU A 1 133 ? 24.457 -27.704 -23.039 1.00 35.59 133 LEU A C 1
ATOM 1055 O O . LEU A 1 133 ? 24.553 -28.853 -23.458 1.00 35.59 133 LEU A O 1
ATOM 1059 N N . GLU A 1 134 ? 25.475 -26.849 -23.100 1.00 38.53 134 GLU A N 1
ATOM 1060 C CA . GLU A 1 134 ? 26.863 -27.314 -23.179 1.00 38.53 134 GLU A CA 1
ATOM 1061 C C . GLU A 1 134 ? 27.494 -27.151 -21.797 1.00 38.53 134 GLU A C 1
ATOM 1063 O O . GLU A 1 134 ? 27.519 -26.057 -21.240 1.00 38.53 134 GLU A O 1
ATOM 1068 N N . GLY A 1 135 ? 27.982 -28.258 -21.229 1.00 43.25 135 GLY A N 1
ATOM 1069 C CA . GLY A 1 135 ? 28.851 -28.204 -20.051 1.00 43.25 135 GLY A CA 1
ATOM 1070 C C . GLY A 1 135 ? 28.374 -28.925 -18.790 1.00 43.25 135 GLY A C 1
ATOM 1071 O O . GLY A 1 135 ? 28.577 -28.408 -17.699 1.00 43.25 135 GLY A O 1
ATOM 1072 N N . ARG A 1 136 ? 27.780 -30.121 -18.902 1.00 39.09 136 ARG A N 1
ATOM 1073 C CA . ARG A 1 136 ? 27.969 -31.245 -17.951 1.00 39.09 136 ARG A CA 1
ATOM 1074 C C . ARG A 1 136 ? 27.239 -32.479 -18.479 1.00 39.09 136 ARG A C 1
ATOM 1076 O O . ARG A 1 136 ? 26.028 -32.614 -18.333 1.00 39.09 136 ARG A O 1
ATOM 1083 N N . SER A 1 137 ? 27.989 -33.373 -19.118 1.00 41.56 137 SER A N 1
ATOM 1084 C CA . SER A 1 137 ? 27.495 -34.657 -19.618 1.00 41.56 137 SER A CA 1
ATOM 1085 C C . SER A 1 137 ? 27.059 -35.549 -18.455 1.00 41.56 137 SER A C 1
ATOM 1087 O O . SER A 1 137 ? 27.866 -36.267 -17.873 1.00 41.56 137 SER A O 1
ATOM 1089 N N . CYS A 1 138 ? 25.773 -35.492 -18.110 1.00 46.41 138 CYS A N 1
ATOM 1090 C CA . CYS A 1 138 ? 25.121 -36.485 -17.268 1.00 46.41 138 CYS A CA 1
ATOM 1091 C C . CYS A 1 138 ? 24.644 -37.627 -18.190 1.00 46.41 138 CYS A C 1
ATOM 1093 O O . CYS A 1 138 ? 23.749 -37.384 -19.004 1.00 46.41 138 CYS A O 1
ATOM 1095 N N . PRO A 1 139 ? 25.214 -38.849 -18.113 1.00 53.59 139 PRO A N 1
ATOM 1096 C CA . PRO A 1 139 ? 24.973 -39.925 -19.090 1.00 53.59 139 PRO A CA 1
ATOM 1097 C C . PRO A 1 139 ? 23.495 -40.313 -19.239 1.00 53.59 139 PRO A C 1
ATOM 1099 O O . PRO A 1 139 ? 23.049 -40.745 -20.299 1.00 53.59 139 PRO A O 1
ATOM 1102 N N . VAL A 1 140 ? 22.724 -40.125 -18.167 1.00 58.25 140 VAL A N 1
ATOM 1103 C CA . VAL A 1 140 ? 21.294 -40.447 -18.104 1.00 58.25 140 VAL A CA 1
ATOM 1104 C C . VAL A 1 140 ? 20.454 -39.431 -18.889 1.00 58.25 140 VAL A C 1
ATOM 1106 O O . VAL A 1 140 ? 19.484 -39.807 -19.543 1.00 58.25 140 VAL A O 1
ATOM 1109 N N . GLY A 1 141 ? 20.847 -38.153 -18.892 1.00 55.25 141 GLY A N 1
ATOM 1110 C CA . GLY A 1 141 ? 20.109 -37.090 -19.582 1.00 55.25 141 GLY A CA 1
ATOM 1111 C C . GLY A 1 141 ? 20.197 -37.203 -21.104 1.00 55.25 141 GLY A C 1
ATOM 1112 O O . GLY A 1 141 ? 19.195 -37.048 -21.800 1.00 55.25 141 GLY A O 1
ATOM 1113 N N . THR A 1 142 ? 21.373 -37.556 -21.629 1.00 57.09 142 THR A N 1
ATOM 1114 C CA . THR A 1 142 ? 21.570 -37.830 -23.060 1.00 57.09 142 THR A CA 1
ATOM 1115 C C . THR A 1 142 ? 20.826 -39.084 -23.509 1.00 57.09 142 THR A C 1
ATOM 1117 O O . THR A 1 142 ? 20.237 -39.075 -24.587 1.00 57.09 142 THR A O 1
ATOM 1120 N N . ALA A 1 143 ? 20.786 -40.137 -22.685 1.00 57.59 143 ALA A N 1
ATOM 1121 C CA . ALA A 1 143 ? 20.025 -41.347 -22.993 1.00 57.59 143 ALA A CA 1
ATOM 1122 C C . ALA A 1 143 ? 18.514 -41.065 -23.092 1.00 57.59 143 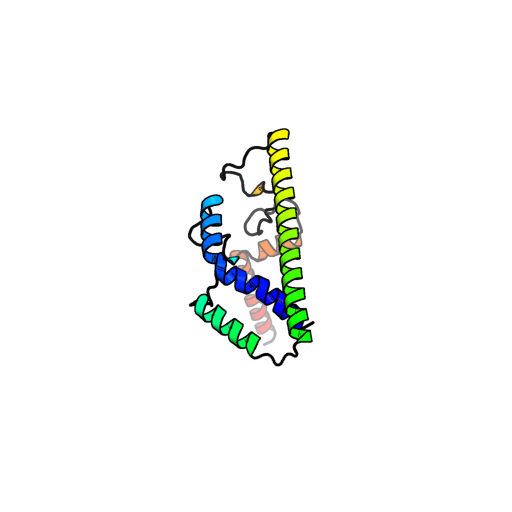ALA A C 1
ATOM 1124 O O . ALA A 1 143 ? 17.870 -41.476 -24.058 1.00 57.59 143 ALA A O 1
ATOM 1125 N N . ILE A 1 144 ? 17.962 -40.290 -22.151 1.00 62.03 144 ILE A N 1
ATOM 1126 C CA . ILE A 1 144 ? 16.546 -39.891 -22.167 1.00 62.03 144 ILE A CA 1
ATOM 1127 C C . ILE A 1 144 ? 16.238 -38.973 -23.363 1.00 62.03 144 ILE A C 1
ATOM 1129 O O . ILE A 1 144 ? 15.217 -39.158 -24.022 1.00 62.03 144 ILE A O 1
ATOM 1133 N N . ALA A 1 145 ? 17.132 -38.040 -23.708 1.00 63.34 145 ALA A N 1
ATOM 1134 C CA . ALA A 1 145 ? 16.965 -37.151 -24.864 1.00 63.34 145 ALA A CA 1
ATOM 1135 C C . ALA A 1 145 ? 17.056 -37.875 -26.223 1.00 63.34 145 ALA A C 1
ATOM 1137 O O . ALA A 1 145 ? 16.493 -37.421 -27.219 1.00 63.34 145 ALA A O 1
ATOM 1138 N N . VAL A 1 146 ? 17.771 -39.001 -26.291 1.00 62.44 146 VAL A N 1
ATOM 1139 C CA . VAL A 1 146 ? 17.812 -39.857 -27.486 1.00 62.44 146 VAL A CA 1
ATOM 1140 C C . VAL A 1 146 ? 16.548 -40.718 -27.582 1.00 62.44 146 VAL A C 1
ATOM 1142 O O . VAL A 1 146 ? 15.998 -40.847 -28.675 1.00 62.44 146 VAL A O 1
ATOM 1145 N N . LEU A 1 147 ? 16.044 -41.233 -26.454 1.00 59.38 147 LEU A N 1
ATOM 1146 C CA . LEU A 1 147 ? 14.797 -42.010 -26.379 1.00 59.38 147 LEU A CA 1
ATOM 1147 C C . LEU A 1 147 ? 13.536 -41.177 -26.652 1.00 59.38 147 LEU A C 1
ATOM 1149 O O . LEU A 1 147 ? 12.539 -41.718 -27.124 1.00 59.38 147 LEU A O 1
ATOM 1153 N N . SER A 1 148 ? 13.568 -39.868 -26.397 1.00 62.91 148 SER A N 1
ATOM 1154 C CA . SER A 1 148 ? 12.448 -38.961 -26.676 1.00 62.91 148 SER A CA 1
ATOM 1155 C C . SER A 1 148 ? 12.367 -38.496 -28.135 1.00 62.91 148 SER A C 1
ATOM 1157 O O . SER A 1 148 ? 11.454 -37.748 -28.489 1.00 62.91 148 SER A O 1
ATOM 1159 N N . LYS A 1 149 ? 13.278 -38.945 -29.015 1.00 81.06 149 LYS A N 1
ATOM 1160 C CA . LYS A 1 149 ? 13.187 -38.656 -30.452 1.00 81.06 149 LYS A CA 1
ATOM 1161 C C . LYS A 1 149 ? 12.007 -39.419 -31.075 1.00 81.06 149 LYS A C 1
ATOM 1163 O O . LYS A 1 149 ? 11.929 -40.637 -30.898 1.00 81.06 149 LYS A O 1
ATOM 1168 N N . PRO A 1 150 ? 11.143 -38.762 -31.876 1.00 70.12 150 PRO A N 1
ATOM 1169 C CA . PRO A 1 150 ? 9.934 -39.380 -32.431 1.00 70.12 150 PRO A CA 1
ATOM 1170 C C . PRO A 1 150 ? 10.220 -40.660 -33.219 1.00 70.12 150 PRO A C 1
ATOM 1172 O O . PRO A 1 150 ? 9.531 -41.662 -33.063 1.00 70.12 150 PRO A O 1
ATOM 1175 N N . SER A 1 151 ? 11.293 -40.661 -34.014 1.00 77.75 151 SER A N 1
ATOM 1176 C CA . SER A 1 151 ? 11.717 -41.822 -34.802 1.00 77.75 151 SER A CA 1
ATOM 1177 C C . SER A 1 151 ? 12.088 -43.031 -33.940 1.00 77.75 151 SER A C 1
ATOM 1179 O O . SER A 1 151 ? 11.804 -44.160 -34.330 1.00 77.75 151 SER A O 1
ATOM 1181 N N . LEU A 1 152 ? 12.676 -42.816 -32.759 1.00 72.44 152 LEU A N 1
ATOM 1182 C CA . LEU A 1 152 ? 13.064 -43.899 -31.858 1.00 72.44 152 LEU A CA 1
ATOM 1183 C C . LEU A 1 152 ? 11.865 -44.447 -31.079 1.00 72.44 152 LEU A C 1
ATOM 1185 O O . LEU A 1 152 ? 11.779 -45.654 -30.870 1.00 72.44 152 LEU A O 1
ATOM 1189 N N . GLN A 1 153 ? 10.915 -43.584 -30.705 1.00 73.06 153 GLN A N 1
ATOM 1190 C CA . GLN A 1 153 ? 9.673 -44.004 -30.050 1.00 73.06 153 GLN A CA 1
ATOM 1191 C C . GLN A 1 153 ? 8.839 -44.929 -30.939 1.00 73.06 153 GLN A C 1
ATOM 1193 O O . GLN A 1 153 ? 8.322 -45.932 -30.450 1.00 73.06 153 GLN A O 1
ATOM 1198 N N . PHE A 1 154 ? 8.763 -44.651 -32.245 1.00 81.00 154 PHE A N 1
ATOM 1199 C CA . PHE A 1 154 ? 8.098 -45.550 -33.193 1.00 81.00 154 PHE A CA 1
ATOM 1200 C C . PHE A 1 154 ? 8.776 -46.921 -33.270 1.00 81.00 154 PHE A C 1
ATOM 1202 O O . PHE A 1 154 ? 8.092 -47.943 -33.248 1.00 81.00 154 PHE A O 1
ATOM 1209 N N . ILE A 1 155 ? 10.111 -46.959 -33.307 1.00 83.12 155 ILE A N 1
ATOM 1210 C CA . ILE A 1 155 ? 10.869 -48.218 -33.340 1.00 83.12 155 ILE A CA 1
ATOM 1211 C C . ILE A 1 155 ? 10.655 -49.009 -32.042 1.00 83.12 155 ILE A C 1
ATOM 1213 O O . ILE A 1 155 ? 10.435 -50.221 -32.088 1.00 83.12 155 ILE A O 1
ATOM 1217 N N . LEU A 1 156 ? 10.667 -48.333 -30.889 1.00 78.44 156 LEU A N 1
ATOM 1218 C CA . LEU A 1 156 ? 10.456 -48.962 -29.584 1.00 78.44 156 LEU A CA 1
ATOM 1219 C C . LEU A 1 156 ? 9.029 -49.520 -29.452 1.00 78.44 156 LEU A C 1
ATOM 1221 O O . LEU A 1 156 ? 8.840 -50.656 -29.033 1.00 78.44 156 LEU A O 1
ATOM 1225 N N . ALA A 1 157 ? 8.020 -48.753 -29.870 1.00 81.62 157 ALA A N 1
ATOM 1226 C CA . ALA A 1 157 ? 6.628 -49.193 -29.848 1.00 81.62 157 ALA A CA 1
ATOM 1227 C C . ALA A 1 157 ? 6.392 -50.396 -30.777 1.00 81.62 157 ALA A C 1
ATOM 1229 O O . ALA A 1 157 ? 5.738 -51.360 -30.381 1.00 81.62 157 ALA A O 1
ATOM 1230 N N . ALA A 1 158 ? 6.973 -50.379 -31.982 1.00 86.81 158 ALA A N 1
ATOM 1231 C CA . ALA A 1 158 ? 6.865 -51.485 -32.931 1.00 86.81 158 ALA A CA 1
ATOM 1232 C C . ALA A 1 158 ? 7.529 -52.770 -32.407 1.00 86.81 158 ALA A C 1
ATOM 1234 O O . ALA A 1 158 ? 6.975 -53.859 -32.549 1.00 86.81 158 ALA A O 1
ATOM 1235 N N . SER A 1 159 ? 8.691 -52.650 -31.760 1.00 80.31 159 SER A N 1
ATOM 1236 C CA . SER A 1 159 ? 9.407 -53.799 -31.192 1.00 80.31 159 SER A CA 1
ATOM 1237 C C . SER A 1 159 ? 8.713 -54.377 -29.954 1.00 80.31 159 SER A C 1
ATOM 1239 O O . SER A 1 159 ? 8.623 -55.599 -29.836 1.00 80.31 159 SER A O 1
ATOM 1241 N N . VAL A 1 160 ? 8.138 -53.540 -29.083 1.00 87.12 160 VAL A N 1
ATOM 1242 C CA . VAL A 1 160 ? 7.315 -54.002 -27.948 1.00 87.12 160 VAL A CA 1
ATOM 1243 C C . VAL A 1 160 ? 6.048 -54.709 -28.433 1.00 87.12 160 VAL A C 1
ATOM 1245 O O . VAL A 1 160 ? 5.713 -55.773 -27.917 1.00 87.12 160 VAL A O 1
ATOM 1248 N N . ALA A 1 161 ? 5.370 -54.172 -29.452 1.00 87.50 161 ALA A N 1
ATOM 1249 C CA . ALA A 1 161 ? 4.183 -54.802 -30.029 1.00 87.50 161 ALA A CA 1
ATOM 1250 C C . ALA A 1 161 ? 4.501 -56.169 -30.662 1.00 87.50 161 ALA A C 1
ATOM 1252 O O . ALA A 1 161 ? 3.763 -57.131 -30.449 1.00 87.50 161 ALA A O 1
ATOM 1253 N N . LEU A 1 162 ? 5.625 -56.283 -31.379 1.00 90.06 162 LEU A N 1
ATOM 1254 C CA . LEU A 1 162 ? 6.098 -57.554 -31.935 1.00 90.06 162 LEU A CA 1
ATOM 1255 C C . LEU A 1 162 ? 6.439 -58.571 -30.840 1.00 90.06 162 LEU A C 1
ATOM 1257 O O . LEU A 1 162 ? 6.024 -59.722 -30.935 1.00 90.06 162 LEU A O 1
ATOM 1261 N N . ALA A 1 163 ? 7.145 -58.157 -29.785 1.00 87.50 163 ALA A N 1
ATOM 1262 C CA . ALA A 1 163 ? 7.489 -59.043 -28.675 1.00 87.50 163 ALA A CA 1
ATOM 1263 C C . ALA A 1 163 ? 6.243 -59.525 -27.916 1.00 87.50 163 ALA A C 1
ATOM 1265 O O . ALA A 1 163 ? 6.128 -60.712 -27.625 1.00 87.50 163 ALA A O 1
ATOM 1266 N N . ALA A 1 164 ? 5.283 -58.634 -27.649 1.00 86.06 164 ALA A N 1
ATOM 1267 C CA . ALA A 1 164 ? 4.016 -58.996 -27.018 1.00 86.06 164 ALA A CA 1
ATOM 1268 C C . ALA A 1 164 ? 3.188 -59.946 -27.898 1.00 86.06 164 ALA A C 1
ATOM 1270 O O . ALA A 1 164 ? 2.623 -60.908 -27.386 1.00 86.06 164 ALA A O 1
ATOM 1271 N N . GLY A 1 165 ? 3.164 -59.724 -29.217 1.00 83.81 165 GLY A N 1
ATOM 1272 C CA . GLY A 1 165 ? 2.506 -60.621 -30.168 1.00 83.81 165 GLY A CA 1
ATOM 1273 C C . GLY A 1 165 ? 3.150 -62.008 -30.221 1.00 83.81 165 GLY A C 1
ATOM 1274 O O . GLY A 1 165 ? 2.445 -63.013 -30.188 1.00 83.81 165 GLY A O 1
ATOM 1275 N N . LEU A 1 166 ? 4.485 -62.078 -30.237 1.00 86.62 166 LEU A N 1
ATOM 1276 C CA . LEU A 1 166 ? 5.223 -63.345 -30.213 1.00 86.62 166 LEU A CA 1
ATOM 1277 C C . LEU A 1 166 ? 5.057 -64.089 -28.884 1.00 86.62 166 LEU A C 1
ATOM 1279 O O . LEU A 1 166 ? 4.906 -65.306 -28.888 1.00 86.62 166 LEU A O 1
ATOM 1283 N N . LEU A 1 167 ? 5.036 -63.375 -27.755 1.00 81.75 167 LEU A N 1
ATOM 1284 C CA . LEU A 1 167 ? 4.767 -63.969 -26.444 1.00 81.75 167 LEU A CA 1
ATOM 1285 C C . LEU A 1 167 ? 3.327 -64.482 -26.346 1.00 81.75 167 LEU A C 1
ATOM 1287 O O . LEU A 1 167 ? 3.116 -65.590 -25.867 1.00 81.75 167 LEU A O 1
ATOM 1291 N N . ALA A 1 168 ? 2.345 -63.726 -26.840 1.00 78.38 168 ALA A N 1
ATOM 1292 C CA . ALA A 1 168 ? 0.956 -64.175 -26.882 1.00 78.38 168 ALA A CA 1
ATOM 1293 C C . ALA A 1 168 ? 0.766 -65.404 -27.789 1.00 78.38 168 ALA A C 1
ATOM 1295 O O . ALA A 1 168 ? -0.018 -66.282 -27.451 1.00 78.38 168 ALA A O 1
ATOM 1296 N N . TRP A 1 169 ? 1.505 -65.492 -28.903 1.00 76.25 169 TRP A N 1
ATOM 1297 C CA . TRP A 1 169 ? 1.531 -66.678 -29.767 1.00 76.25 169 TRP A CA 1
ATOM 1298 C C . TRP A 1 169 ? 2.219 -67.878 -29.106 1.00 76.25 169 TRP A C 1
ATOM 1300 O O . TRP A 1 169 ? 1.787 -69.003 -29.290 1.00 76.25 169 TRP A O 1
ATOM 1310 N N . TYR A 1 170 ? 3.293 -67.658 -28.346 1.00 78.81 170 TYR A N 1
ATOM 1311 C CA . TYR A 1 170 ? 4.035 -68.731 -27.673 1.00 78.81 170 TYR A CA 1
ATOM 1312 C C . TYR A 1 170 ? 3.265 -69.359 -26.497 1.00 78.81 170 TYR A C 1
ATOM 1314 O O . TYR A 1 170 ? 3.511 -70.511 -26.149 1.00 78.81 170 TYR A O 1
ATOM 1322 N N . TYR A 1 171 ? 2.361 -68.600 -25.871 1.00 74.94 171 TYR A N 1
ATOM 1323 C CA . TYR A 1 171 ? 1.552 -69.040 -24.727 1.00 74.94 171 TYR A CA 1
ATOM 1324 C C . TYR A 1 171 ? 0.114 -69.470 -25.089 1.00 74.94 171 TYR A C 1
ATOM 1326 O O . TYR A 1 171 ? -0.643 -69.817 -24.179 1.00 74.94 171 TYR A O 1
ATOM 1334 N N . MET A 1 172 ? -0.258 -69.458 -26.375 1.00 60.31 172 MET A N 1
ATOM 1335 C CA . MET A 1 172 ? -1.466 -70.111 -26.912 1.00 60.31 172 MET A CA 1
ATOM 1336 C C . MET A 1 172 ? -1.110 -71.451 -27.550 1.00 60.31 172 MET A C 1
ATOM 1338 O O . MET A 1 172 ? -1.927 -72.385 -27.400 1.00 60.31 172 MET A O 1
#

InterPro domains:
  IPR002051 Haem oxygenase [PR00088] (2-23)
  IPR002051 Haem oxygenase [PR00088] (46-67)
  IPR002051 Haem oxygenase [PR00088] (78-96)
  IPR002051 Haem oxygenase [PTHR10720] (5-171)
  IPR002051 Haem oxygenase [cd19165] (5-93)
  IPR016053 Haem oxygenase-like [PF01126] (4-92)
  IPR016084 Haem oxygenase-like, multi-helical [G3DSA:1.20.910.10] (3-98)
  IPR016084 Haem oxygenase-like, multi-helical [SSF48613] (4-118)
  IPR018207 Haem oxygenase conserved site [PS00593] (5-15)

Sequence (172 aa):
MLMELVAHAYTRYMGDLSGGQVLKKVAQRALKLPSTGEGTQFYLFENVDNAQQFKQFYRARMNALDLNLKTKEKIVEEANRAFEYNMQVFNELDQAGSLLAKEIVEDGLPVHNGKGDVRKCPYYTANQDKGALEGRSCPVGTAIAVLSKPSLQFILAASVALAAGLLAWYYM

Secondary structure (DSSP, 8-state):
-HHHHHHHHHHHHHHHHHHHHHHHHHHHHHTT--TT-TT-GGG--TT-S-HHHHHHHHHHHHHTS---HHHHHHHHHHHHHHHHHHHHHHHHHHHHHHHHHHHHHHS------S-S-GGG-TT------SS---S---HHHHHHHHHTSHHHHHHHHHHHHHHHHHHHHHT-

pLDDT: mean 80.95, std 18.87, range [32.47, 98.25]